Protein AF-A0A357IB99-F1 (afdb_monomer_lite)

Radius of gyration: 22.6 Å; chains: 1; bounding box: 64×34×50 Å

pLDDT: mean 88.68, std 8.49, range [61.62, 98.0]

Secondary structure (DSSP, 8-state):
--HHHHHHHHHHHHTSPP--GGGGSPPPPTT-EEEEEESPTT-EE-SS---EEEEESSEE--TT---TTEEEEEEEEEEETTEEEEEEEEE-TTSPEEEEEEEPPPEEEEE-

Sequence (112 aa):
MNRIMLSMLLVLVLCMPPVIANELISPTPPGAEVYFIAPSDGQTVTSPVIVRFGLRGMGVAPAGVDKEKTGHHHLLINTDIASVNMQLLLGNYLHIPHAEPVLSNAITIMVE

Foldseek 3Di:
DDPVVVVVVVVVVVPDDPDDPCPVAAAAAPPWAKEWPDDAAAAEDEPPGDTDIDIPRAAEDDALDQDPRYFHWDWDWDDDLFKIKIKIWTAHSPRHAHPPIHIYPIGMYGYD

Structure (mmCIF, N/CA/C/O backbone):
data_AF-A0A357IB99-F1
#
_entry.id   AF-A0A357IB99-F1
#
loop_
_atom_site.group_PDB
_atom_site.id
_atom_site.type_symbol
_atom_site.label_atom_id
_atom_site.label_alt_id
_atom_site.label_comp_id
_atom_site.label_asym_id
_atom_site.label_entity_id
_atom_site.label_seq_id
_atom_site.pdbx_PDB_ins_code
_atom_site.Cartn_x
_atom_site.Cartn_y
_atom_site.Cartn_z
_atom_site.occupancy
_atom_site.B_iso_or_equiv
_atom_site.auth_seq_id
_atom_site.auth_comp_id
_atom_site.auth_asym_id
_atom_site.auth_atom_id
_atom_site.pdbx_PDB_model_num
ATOM 1 N N . MET A 1 1 ? 50.945 24.924 -22.142 1.00 64.38 1 MET A N 1
ATOM 2 C CA . MET A 1 1 ? 50.127 23.737 -22.478 1.00 64.38 1 MET A CA 1
ATOM 3 C C . MET A 1 1 ? 49.952 23.693 -23.992 1.00 64.38 1 MET A C 1
ATOM 5 O O . MET A 1 1 ? 49.550 24.700 -24.559 1.00 64.38 1 MET A O 1
ATOM 9 N N . ASN A 1 2 ? 50.359 22.605 -24.656 1.00 79.12 2 ASN A N 1
ATOM 10 C CA . ASN A 1 2 ? 50.364 22.516 -26.123 1.00 79.12 2 ASN A CA 1
ATOM 11 C C . ASN A 1 2 ? 48.922 22.590 -26.670 1.00 79.12 2 ASN A C 1
ATOM 13 O O . ASN A 1 2 ? 48.038 21.932 -26.122 1.00 79.12 2 ASN A O 1
ATOM 17 N N . ARG A 1 3 ? 48.665 23.368 -27.735 1.00 78.31 3 ARG A N 1
ATOM 18 C CA . ARG A 1 3 ? 47.301 23.564 -28.287 1.00 78.31 3 ARG A CA 1
ATOM 19 C C . ARG A 1 3 ? 46.667 22.241 -28.729 1.00 78.31 3 ARG A C 1
ATOM 21 O O . ARG A 1 3 ? 45.459 22.079 -28.594 1.00 78.31 3 ARG A O 1
ATOM 28 N N . ILE A 1 4 ? 47.496 21.290 -29.168 1.00 81.38 4 ILE A N 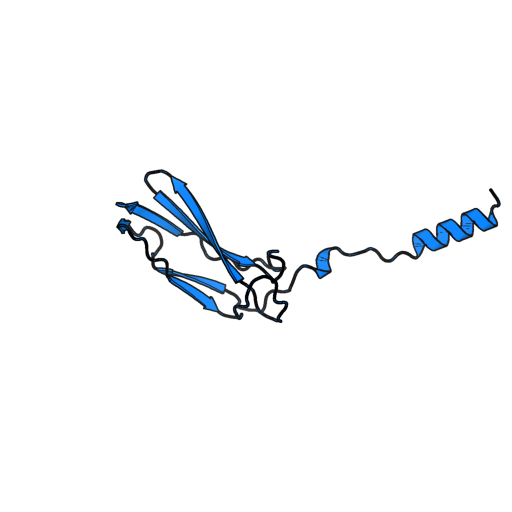1
ATOM 29 C CA . ILE A 1 4 ? 47.108 19.912 -29.518 1.00 81.38 4 ILE A CA 1
ATOM 30 C C . ILE A 1 4 ? 46.630 19.145 -28.275 1.00 81.38 4 ILE A C 1
ATOM 32 O O . ILE A 1 4 ? 45.607 18.473 -28.295 1.00 81.38 4 ILE A O 1
ATOM 36 N N . MET A 1 5 ? 47.329 19.308 -27.153 1.00 77.50 5 MET A N 1
ATOM 37 C CA . MET A 1 5 ? 46.980 18.647 -25.893 1.00 77.50 5 MET A CA 1
ATOM 38 C C . MET A 1 5 ? 45.669 19.199 -25.312 1.00 77.50 5 MET A C 1
ATOM 40 O O . MET A 1 5 ? 44.858 18.443 -24.788 1.00 77.50 5 MET A O 1
ATOM 44 N N . LEU A 1 6 ? 45.427 20.507 -25.466 1.00 76.69 6 LEU A N 1
ATOM 45 C CA . LEU A 1 6 ? 44.184 21.152 -25.029 1.00 76.69 6 LEU A CA 1
ATOM 46 C C . LEU A 1 6 ? 42.973 20.731 -25.877 1.00 76.69 6 LEU A C 1
ATOM 48 O O . LEU A 1 6 ? 41.881 20.553 -25.346 1.00 76.69 6 LEU A O 1
ATOM 52 N N . SER A 1 7 ? 43.169 20.538 -27.184 1.00 80.38 7 SER A N 1
ATOM 53 C CA . SER A 1 7 ? 42.105 20.085 -28.090 1.00 80.38 7 SER A CA 1
ATOM 54 C C . SER A 1 7 ? 41.772 18.602 -27.904 1.00 80.38 7 SER A C 1
ATOM 56 O O . SER A 1 7 ? 40.594 18.256 -27.910 1.00 80.38 7 SER A O 1
ATOM 58 N N . MET A 1 8 ? 42.758 17.740 -27.630 1.00 83.12 8 MET A N 1
ATOM 59 C CA . MET A 1 8 ? 42.495 16.333 -27.289 1.00 83.12 8 MET A CA 1
ATOM 60 C C . MET A 1 8 ? 41.721 16.181 -25.972 1.00 83.12 8 MET A C 1
ATOM 62 O O . MET A 1 8 ? 40.808 15.362 -25.892 1.00 83.12 8 MET A O 1
ATOM 66 N N . LEU A 1 9 ? 42.034 16.994 -24.957 1.00 81.94 9 LEU A N 1
ATOM 67 C CA . LEU A 1 9 ? 41.310 16.965 -23.684 1.00 81.94 9 LEU A CA 1
ATOM 68 C C . LEU A 1 9 ? 39.856 17.444 -23.840 1.00 81.94 9 LEU A C 1
ATOM 70 O O . LEU A 1 9 ? 38.952 16.857 -23.253 1.00 81.94 9 LEU A O 1
ATOM 74 N N . LEU A 1 10 ? 39.616 18.465 -24.669 1.00 81.88 10 LEU A N 1
ATOM 75 C CA . LEU A 1 10 ? 38.269 18.984 -24.925 1.00 81.88 10 LEU A CA 1
ATOM 76 C C . LEU A 1 10 ? 37.379 17.971 -25.667 1.00 81.88 10 LEU A C 1
ATOM 78 O O . LEU A 1 10 ? 36.210 17.823 -25.321 1.00 81.88 10 LEU A O 1
ATOM 82 N N . VAL A 1 11 ? 37.928 17.240 -26.643 1.00 85.19 11 VAL A N 1
ATOM 83 C CA . VAL A 1 11 ? 37.197 16.175 -27.356 1.00 85.19 11 VAL A CA 1
ATOM 84 C C . VAL A 1 11 ? 36.841 15.021 -26.416 1.00 85.19 11 VAL A C 1
ATOM 86 O O . VAL A 1 11 ? 35.728 14.510 -26.478 1.00 85.19 11 VAL A O 1
ATOM 89 N N . LEU A 1 12 ? 37.737 14.648 -25.496 1.00 81.44 12 LEU A N 1
ATOM 90 C CA . LEU A 1 12 ? 37.470 13.587 -24.521 1.00 81.44 12 LEU A CA 1
ATOM 91 C C . LEU A 1 12 ? 36.332 13.957 -23.554 1.00 81.44 12 LEU A C 1
ATOM 93 O O . LEU A 1 12 ? 35.502 13.111 -23.233 1.00 81.44 12 LEU A O 1
ATOM 97 N N . VAL A 1 13 ? 36.265 15.224 -23.130 1.00 81.44 13 VAL A N 1
ATOM 98 C CA . VAL A 1 13 ? 35.174 15.732 -22.280 1.00 81.44 13 VAL A CA 1
ATOM 99 C C . VAL A 1 13 ? 33.845 15.782 -23.045 1.00 81.44 13 VAL A C 1
ATOM 101 O O . VAL A 1 13 ? 32.811 15.433 -22.485 1.00 81.44 13 VAL A O 1
ATOM 104 N N . LEU A 1 14 ? 33.861 16.151 -24.330 1.00 81.62 14 LEU A N 1
ATOM 105 C CA . LEU A 1 14 ? 32.659 16.194 -25.178 1.00 81.62 14 LEU A CA 1
ATOM 106 C C . LEU A 1 14 ? 32.141 14.805 -25.597 1.00 81.62 14 LEU A C 1
ATOM 108 O O . LEU A 1 14 ? 30.980 14.685 -25.978 1.00 81.62 14 LEU A O 1
ATOM 112 N N . CYS A 1 15 ? 32.973 13.761 -25.524 1.00 83.56 15 CYS A N 1
ATOM 113 C CA . CYS A 1 15 ? 32.598 12.379 -25.842 1.00 83.56 15 CYS A CA 1
ATOM 114 C C . CYS A 1 15 ? 32.015 11.591 -24.659 1.00 83.56 15 CYS A C 1
ATOM 116 O O . CYS A 1 15 ? 31.687 10.417 -24.831 1.00 83.56 15 CYS A O 1
ATOM 118 N N . MET A 1 16 ? 31.883 12.188 -23.472 1.00 78.56 16 MET A N 1
ATOM 119 C CA . MET A 1 16 ? 31.215 11.518 -22.356 1.00 78.56 16 MET A CA 1
ATOM 120 C C . MET A 1 16 ? 29.698 11.527 -22.593 1.00 78.56 16 MET A C 1
ATOM 122 O O . MET A 1 16 ? 29.107 12.609 -22.635 1.00 78.56 16 MET A O 1
ATOM 126 N N . PRO A 1 17 ? 29.041 10.362 -22.761 1.00 75.94 17 PRO A N 1
ATOM 127 C CA . PRO A 1 17 ? 27.588 10.329 -22.811 1.00 75.94 17 PRO A CA 1
ATOM 128 C C . PRO A 1 17 ? 27.028 10.854 -21.479 1.00 75.94 17 PRO A C 1
ATOM 130 O O . PRO A 1 17 ? 27.588 10.549 -20.421 1.00 75.94 17 PRO A O 1
ATOM 133 N N . PRO A 1 18 ? 25.937 11.641 -21.493 1.00 73.31 18 PRO A N 1
ATOM 134 C CA . PRO A 1 18 ? 25.276 12.028 -20.258 1.00 73.31 18 PRO A CA 1
ATOM 135 C C . PRO A 1 18 ? 24.821 10.760 -19.529 1.00 73.31 18 PRO A C 1
ATOM 137 O O . PRO A 1 18 ? 24.074 9.952 -20.079 1.00 73.31 18 PRO A O 1
ATOM 140 N N . VAL A 1 19 ? 25.279 10.577 -18.291 1.00 68.62 19 VAL A N 1
ATOM 141 C CA . VAL A 1 19 ? 24.749 9.534 -17.409 1.00 68.62 19 VAL A CA 1
ATOM 142 C C . VAL A 1 19 ? 23.335 9.954 -17.025 1.00 68.62 19 VAL A C 1
ATOM 144 O O . VAL A 1 19 ? 23.140 10.920 -16.287 1.00 68.62 19 VAL A O 1
ATOM 147 N N . ILE A 1 20 ? 22.337 9.258 -17.562 1.00 68.75 20 ILE A N 1
ATOM 148 C CA . ILE A 1 20 ? 20.936 9.487 -17.218 1.00 68.75 20 ILE A CA 1
ATOM 149 C C . ILE A 1 20 ? 20.658 8.682 -15.943 1.00 68.75 20 ILE A C 1
ATOM 151 O O . ILE A 1 20 ? 20.653 7.457 -15.968 1.00 68.75 20 ILE A O 1
ATOM 155 N N . ALA A 1 21 ? 20.390 9.359 -14.823 1.00 61.62 21 ALA A N 1
ATOM 156 C CA . ALA A 1 21 ? 20.101 8.731 -13.522 1.00 61.62 21 ALA A CA 1
ATOM 157 C C . ALA A 1 21 ? 18.818 7.862 -13.491 1.00 61.62 21 ALA A C 1
ATOM 159 O O . ALA A 1 21 ? 18.467 7.302 -12.456 1.00 61.62 21 ALA A O 1
ATOM 160 N N . ASN A 1 22 ? 18.112 7.749 -14.618 1.00 64.81 22 ASN A N 1
ATOM 161 C CA . ASN A 1 22 ? 16.825 7.071 -14.749 1.00 64.81 22 ASN A CA 1
ATOM 162 C C . ASN A 1 22 ? 16.933 5.539 -14.865 1.00 64.81 22 ASN A C 1
ATOM 164 O O . ASN A 1 22 ? 15.911 4.871 -14.780 1.00 64.81 22 ASN A O 1
ATOM 168 N N . GLU A 1 23 ? 18.127 4.959 -15.043 1.00 69.88 23 GLU A N 1
ATOM 169 C CA . GLU A 1 23 ? 18.265 3.494 -15.186 1.00 69.88 23 GLU A CA 1
ATOM 170 C C . GLU A 1 23 ? 17.927 2.710 -13.909 1.00 69.88 23 GLU A C 1
ATOM 172 O O . GLU A 1 23 ? 17.615 1.526 -13.972 1.00 69.88 23 GLU A O 1
ATOM 177 N N . LEU A 1 24 ? 17.940 3.370 -12.746 1.00 80.12 24 LEU A N 1
ATOM 178 C CA . LEU A 1 24 ? 17.584 2.752 -11.462 1.00 80.12 24 LEU A CA 1
ATOM 179 C C . LEU A 1 24 ? 16.071 2.762 -11.188 1.00 80.12 24 LEU A C 1
ATOM 181 O O . LEU A 1 24 ? 15.610 2.163 -10.213 1.00 80.12 24 LEU A O 1
ATOM 185 N N . ILE A 1 25 ? 15.299 3.461 -12.024 1.00 83.25 25 ILE A N 1
ATOM 186 C CA . ILE A 1 25 ? 13.849 3.579 -11.907 1.00 83.25 25 ILE A CA 1
ATOM 187 C C . ILE A 1 25 ? 13.214 2.532 -12.822 1.00 83.25 25 ILE A C 1
ATOM 189 O O . ILE A 1 25 ? 13.307 2.594 -14.046 1.00 83.25 25 ILE A O 1
ATOM 193 N N . SER A 1 26 ? 12.529 1.565 -12.221 1.00 85.88 26 SER A N 1
ATOM 1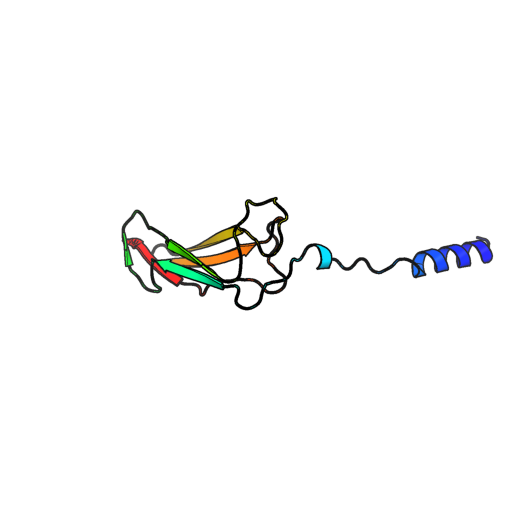94 C CA . SER A 1 26 ? 11.818 0.526 -12.963 1.00 85.88 26 SER A CA 1
ATOM 195 C C . SER A 1 26 ? 10.471 1.039 -13.489 1.00 85.88 26 SER A C 1
ATOM 197 O O . SER A 1 26 ? 9.779 1.772 -12.774 1.00 85.88 26 SER A O 1
ATOM 199 N N . PRO A 1 27 ? 10.043 0.629 -14.696 1.00 90.19 27 PRO A N 1
ATOM 200 C CA . PRO A 1 27 ? 8.749 1.018 -15.241 1.00 90.19 27 PRO A CA 1
ATOM 201 C C . PRO A 1 27 ? 7.589 0.394 -14.454 1.00 90.19 27 PRO A C 1
ATOM 203 O O . PRO A 1 27 ? 7.743 -0.638 -13.789 1.00 90.19 27 PRO A O 1
ATOM 206 N N . THR A 1 28 ? 6.415 1.006 -14.581 1.00 91.12 28 THR A N 1
ATOM 207 C CA . THR A 1 28 ? 5.159 0.516 -14.006 1.00 91.12 28 THR A CA 1
ATOM 208 C C . THR A 1 28 ? 4.346 -0.199 -15.084 1.00 91.12 28 THR A C 1
ATOM 210 O O . THR A 1 28 ? 4.084 0.384 -16.137 1.00 91.12 28 THR A O 1
ATOM 213 N N . PRO A 1 29 ? 3.954 -1.468 -14.887 1.00 91.62 29 PRO A N 1
ATOM 214 C CA . PRO A 1 29 ? 3.063 -2.157 -15.812 1.00 91.62 29 PRO A CA 1
ATOM 215 C C . PRO A 1 29 ? 1.673 -1.498 -15.875 1.00 91.62 29 PRO A C 1
ATOM 217 O O . PRO A 1 29 ? 1.164 -1.054 -14.844 1.00 91.62 29 PRO A O 1
ATOM 220 N N . PRO A 1 30 ? 1.006 -1.484 -17.045 1.00 92.25 30 PRO A N 1
ATOM 221 C CA . PRO A 1 30 ? -0.349 -0.955 -17.159 1.00 92.25 30 PRO A CA 1
ATOM 222 C C . PRO A 1 30 ? -1.328 -1.656 -16.211 1.00 92.25 30 PRO A C 1
ATOM 224 O O . PRO A 1 30 ? -1.368 -2.886 -16.143 1.00 92.25 30 PRO A O 1
ATOM 227 N N . GLY A 1 31 ? -2.142 -0.870 -15.504 1.00 91.69 31 GLY A N 1
ATOM 228 C CA . GLY A 1 31 ? -3.129 -1.389 -14.552 1.00 91.69 31 GLY A CA 1
ATOM 229 C C . GLY A 1 31 ? -2.531 -1.916 -13.245 1.00 91.69 31 GLY A C 1
ATOM 230 O O . GLY A 1 31 ? -3.203 -2.671 -12.541 1.00 91.69 31 GLY A O 1
ATOM 231 N N . ALA A 1 32 ? -1.281 -1.558 -12.934 1.00 95.81 32 ALA A N 1
ATOM 232 C CA . ALA A 1 32 ? -0.707 -1.777 -11.617 1.00 95.81 32 ALA A CA 1
ATOM 233 C C . ALA A 1 32 ? -1.438 -0.930 -10.567 1.00 95.81 32 ALA A C 1
ATOM 235 O O . ALA A 1 32 ? -1.511 0.291 -10.687 1.00 95.81 32 ALA A O 1
ATOM 236 N N . GLU A 1 33 ? -1.964 -1.573 -9.530 1.00 96.19 33 GLU A N 1
ATOM 237 C CA . GLU A 1 33 ? -2.664 -0.898 -8.436 1.00 96.19 33 GLU A CA 1
ATOM 238 C C . GLU A 1 33 ? -2.422 -1.621 -7.113 1.00 96.19 33 GLU A C 1
ATOM 240 O O . GLU A 1 33 ? -2.440 -2.853 -7.051 1.00 96.19 33 GLU A O 1
ATOM 245 N N . VAL A 1 34 ? -2.238 -0.845 -6.046 1.00 97.38 34 VAL A N 1
ATOM 246 C CA . VAL A 1 34 ? -2.305 -1.319 -4.660 1.00 97.38 34 VAL A CA 1
ATOM 247 C C . VAL A 1 34 ? -3.522 -0.695 -3.991 1.00 97.38 34 VAL A C 1
ATOM 249 O O . VAL A 1 34 ? -3.832 0.472 -4.220 1.00 97.38 34 VAL A O 1
ATOM 252 N N . TYR A 1 35 ? -4.238 -1.463 -3.175 1.00 97.50 35 TYR A N 1
ATOM 253 C CA . TYR A 1 35 ? -5.507 -1.014 -2.597 1.00 97.50 35 TYR A CA 1
ATOM 254 C C . TYR A 1 35 ? -5.776 -1.647 -1.236 1.00 97.50 35 TYR A C 1
ATOM 256 O O . TYR A 1 35 ? -5.330 -2.759 -0.949 1.00 97.50 35 TYR A O 1
ATOM 264 N N . PHE A 1 36 ? -6.554 -0.952 -0.409 1.00 98.00 36 PHE A N 1
ATOM 265 C CA . PHE A 1 36 ? -7.049 -1.486 0.854 1.00 98.00 36 PHE A CA 1
ATOM 266 C C . PHE A 1 36 ? -8.289 -2.358 0.631 1.00 98.00 36 PHE A C 1
ATOM 268 O O . PHE A 1 36 ? -9.195 -2.006 -0.119 1.00 98.00 36 PHE A O 1
ATOM 275 N N . ILE A 1 37 ? -8.316 -3.501 1.310 1.00 97.75 37 ILE A N 1
ATOM 276 C CA . ILE A 1 37 ? -9.485 -4.378 1.459 1.00 97.75 37 ILE A CA 1
ATOM 277 C C . ILE A 1 37 ? -10.160 -4.081 2.802 1.00 97.75 37 ILE A C 1
ATOM 279 O O . ILE A 1 37 ? -11.383 -4.038 2.887 1.00 97.75 37 ILE A O 1
ATOM 283 N N . ALA A 1 38 ? -9.358 -3.894 3.853 1.00 96.62 38 ALA A N 1
ATOM 284 C CA . ALA A 1 38 ? -9.792 -3.462 5.173 1.00 96.62 38 ALA A CA 1
ATOM 285 C C . ALA A 1 38 ? -8.622 -2.781 5.910 1.00 96.62 38 ALA A C 1
ATOM 287 O O . ALA A 1 38 ? -7.472 -3.163 5.686 1.00 96.62 38 ALA A O 1
ATOM 288 N N . PRO A 1 39 ? -8.877 -1.843 6.827 1.00 95.69 39 PRO A N 1
ATOM 289 C CA . PRO A 1 39 ? -10.163 -1.185 7.051 1.00 95.69 39 PRO A CA 1
ATOM 290 C C . PRO A 1 39 ? -10.579 -0.311 5.854 1.00 95.69 39 PRO A C 1
ATOM 292 O O . PRO A 1 39 ? -9.770 -0.020 4.974 1.00 95.69 39 PRO A O 1
ATOM 295 N N . SER A 1 40 ? -11.856 0.055 5.787 1.00 97.00 40 SER A N 1
ATOM 296 C CA . SER A 1 40 ? -12.344 1.047 4.822 1.00 97.00 40 SER A CA 1
ATOM 297 C C . SER A 1 40 ? -12.063 2.469 5.314 1.00 97.00 40 SER A C 1
ATOM 299 O O . SER A 1 40 ? -11.883 2.694 6.511 1.00 97.00 40 SER A O 1
ATOM 301 N N . ASP A 1 41 ? -12.037 3.433 4.395 1.00 96.75 41 ASP A N 1
ATOM 302 C CA . ASP A 1 41 ? -11.910 4.846 4.757 1.00 96.75 41 ASP A CA 1
ATOM 303 C C . ASP A 1 41 ? -13.057 5.291 5.679 1.00 96.75 41 ASP A C 1
ATOM 305 O O . ASP A 1 41 ? -14.217 4.937 5.463 1.00 96.75 41 ASP A O 1
ATOM 309 N N . GLY A 1 42 ? -12.719 6.024 6.737 1.00 95.25 42 GLY A N 1
ATOM 310 C CA . GLY A 1 42 ? -13.635 6.450 7.793 1.00 95.25 42 GLY A CA 1
ATOM 311 C C . GLY A 1 42 ? -14.073 5.346 8.760 1.00 95.25 42 GLY A C 1
ATOM 312 O O . GLY A 1 42 ? -14.970 5.577 9.568 1.00 95.25 42 GLY A O 1
ATOM 313 N N . GLN A 1 43 ? -13.497 4.142 8.706 1.00 96.38 43 GLN A N 1
ATOM 314 C CA . GLN A 1 43 ? -13.884 3.068 9.621 1.00 96.38 43 GLN A CA 1
ATOM 315 C C . GLN A 1 43 ? -13.302 3.285 11.028 1.00 96.38 43 GLN A C 1
ATOM 317 O O . GLN A 1 43 ? -12.103 3.510 11.187 1.00 96.38 43 GLN A O 1
ATOM 322 N N . THR A 1 44 ? -14.136 3.142 12.060 1.00 95.44 44 THR A N 1
ATOM 323 C CA . THR A 1 44 ? -13.679 2.991 13.450 1.00 95.44 44 THR A CA 1
ATOM 324 C C . THR A 1 44 ? -13.327 1.532 13.724 1.00 95.44 44 THR A C 1
ATOM 326 O O . THR A 1 44 ? -14.087 0.622 13.379 1.00 95.44 44 THR A O 1
ATOM 329 N N . VAL A 1 45 ? -12.169 1.296 14.332 1.00 93.94 45 VAL A N 1
ATOM 330 C CA . VAL A 1 45 ? -11.645 -0.037 14.645 1.00 93.94 45 VAL A CA 1
ATOM 331 C C . VAL A 1 45 ? -11.124 -0.089 16.078 1.00 93.94 45 VAL A C 1
ATOM 333 O O . VAL A 1 45 ? -10.724 0.924 16.639 1.00 93.94 45 VAL A O 1
ATOM 336 N N . THR A 1 46 ? -11.082 -1.284 16.656 1.00 93.12 46 THR A N 1
ATOM 337 C CA . THR A 1 46 ? -10.483 -1.524 17.975 1.00 93.12 46 THR A CA 1
ATOM 338 C C . THR A 1 46 ? -9.160 -2.261 17.836 1.00 93.12 46 THR A C 1
ATOM 340 O O . THR A 1 46 ? -8.957 -3.020 16.884 1.00 93.12 46 THR A O 1
ATOM 343 N N . SER A 1 47 ? -8.268 -2.097 18.811 1.00 89.06 47 SER A N 1
ATOM 344 C CA . SER A 1 47 ? -7.008 -2.847 18.842 1.00 89.06 47 SER A CA 1
ATOM 345 C C . SER A 1 47 ? -7.245 -4.362 19.019 1.00 89.06 47 SER A C 1
ATOM 347 O O . SER A 1 47 ? -8.032 -4.752 19.886 1.00 89.06 47 SER A O 1
ATOM 349 N N . PRO A 1 48 ? -6.564 -5.238 18.249 1.00 93.38 48 PRO A N 1
ATOM 350 C CA . PRO A 1 48 ? -5.565 -4.927 17.224 1.00 93.38 48 PRO A CA 1
ATOM 351 C C . PRO A 1 48 ? -6.180 -4.489 15.884 1.00 93.38 48 PRO A C 1
ATOM 353 O O . PRO A 1 48 ? -7.124 -5.099 15.384 1.00 93.38 48 PRO A O 1
ATOM 356 N N . VAL A 1 49 ? -5.566 -3.488 15.243 1.00 92.12 49 VAL A N 1
ATOM 357 C CA . VAL A 1 49 ? -5.954 -3.047 13.894 1.00 92.12 49 VAL A CA 1
ATOM 358 C C . VAL A 1 49 ? -5.441 -4.042 12.853 1.00 92.12 49 VAL A C 1
ATOM 360 O O . VAL A 1 49 ? -4.235 -4.175 12.642 1.00 92.12 49 VAL A O 1
ATOM 363 N N . ILE A 1 50 ? -6.360 -4.735 12.178 1.00 94.62 50 ILE A N 1
ATOM 364 C CA . ILE A 1 50 ? -6.032 -5.667 11.093 1.00 94.62 50 ILE A CA 1
ATOM 365 C C . ILE A 1 50 ? -6.130 -4.935 9.754 1.00 94.62 50 ILE A C 1
ATOM 367 O O . ILE A 1 50 ? -7.223 -4.588 9.307 1.00 94.62 50 ILE A O 1
ATOM 371 N N . VAL A 1 51 ? -4.989 -4.768 9.084 1.00 96.31 51 VAL A N 1
ATOM 372 C CA . VAL A 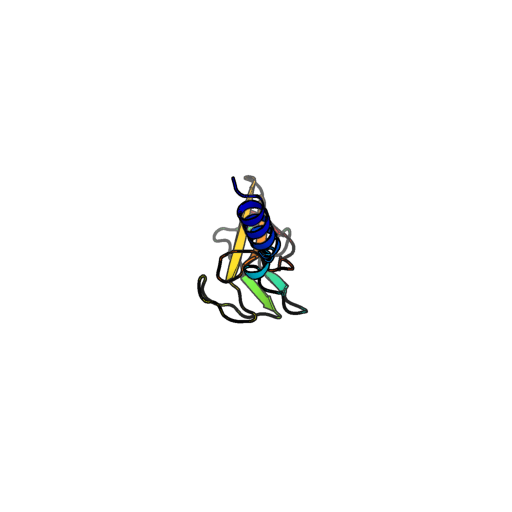1 51 ? -4.919 -4.186 7.739 1.00 96.31 51 VAL A CA 1
ATOM 373 C C . VAL A 1 51 ? -4.810 -5.304 6.702 1.00 96.31 51 VAL A C 1
ATOM 375 O O . VAL A 1 51 ? -3.917 -6.148 6.759 1.00 96.31 51 VAL A O 1
ATOM 378 N N . ARG A 1 52 ? -5.729 -5.311 5.739 1.00 97.25 52 ARG A N 1
ATOM 379 C CA . ARG A 1 52 ? -5.753 -6.213 4.585 1.00 97.25 52 ARG A CA 1
ATOM 380 C C . ARG A 1 52 ? -5.691 -5.368 3.327 1.00 97.25 52 ARG A C 1
ATOM 382 O O . ARG A 1 52 ? -6.488 -4.451 3.158 1.00 97.25 52 ARG A O 1
ATOM 389 N N . PHE A 1 53 ? -4.782 -5.701 2.429 1.00 97.56 53 PHE A N 1
ATOM 390 C CA . PHE A 1 53 ? -4.582 -4.978 1.181 1.00 97.56 53 PHE A CA 1
ATOM 391 C C . PHE A 1 53 ? -4.231 -5.937 0.050 1.00 97.56 53 PHE A C 1
ATOM 393 O O . PHE A 1 53 ? -3.892 -7.098 0.287 1.00 97.56 53 PHE A O 1
ATOM 400 N N . GLY A 1 54 ? -4.362 -5.451 -1.178 1.00 95.94 54 GLY A N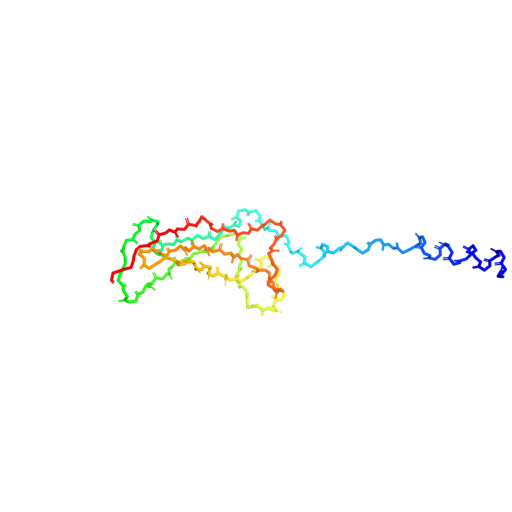 1
ATOM 401 C CA . GLY A 1 54 ? -4.101 -6.209 -2.389 1.00 95.94 54 GLY A CA 1
ATOM 402 C C . GLY A 1 54 ? -3.179 -5.476 -3.355 1.00 95.94 54 GLY A C 1
ATOM 403 O O . GLY A 1 54 ? -2.918 -4.279 -3.225 1.00 95.94 54 GLY A O 1
ATOM 404 N N . LEU A 1 55 ? -2.709 -6.242 -4.338 1.00 97.19 55 LEU A N 1
ATOM 405 C CA . LEU A 1 55 ? -1.963 -5.793 -5.507 1.00 97.19 55 LEU A CA 1
ATOM 406 C C . LEU A 1 55 ? -2.619 -6.398 -6.752 1.00 97.19 55 LEU A C 1
ATOM 408 O O . LEU A 1 55 ? -3.015 -7.566 -6.742 1.00 97.19 55 LEU A O 1
ATOM 412 N N . ARG A 1 56 ? -2.694 -5.631 -7.836 1.00 96.12 56 ARG A N 1
ATOM 413 C CA . ARG A 1 56 ? -3.066 -6.112 -9.172 1.00 96.12 56 ARG A CA 1
ATOM 414 C C . ARG A 1 56 ? -2.101 -5.533 -10.204 1.00 96.12 56 ARG A C 1
ATOM 416 O O . ARG A 1 56 ? -1.486 -4.503 -9.964 1.00 96.12 56 ARG A O 1
ATOM 423 N N . GLY A 1 57 ? -1.924 -6.229 -11.329 1.00 94.62 57 GLY A N 1
ATOM 424 C CA . GLY A 1 57 ? -1.085 -5.778 -12.449 1.00 94.62 57 GLY A CA 1
ATOM 425 C C . GLY A 1 57 ? 0.425 -5.959 -12.243 1.00 94.62 57 GLY A C 1
ATOM 426 O O . GLY A 1 57 ? 1.189 -5.767 -13.185 1.00 94.62 57 GLY A O 1
ATOM 427 N N . MET A 1 58 ? 0.860 -6.383 -11.051 1.00 94.81 58 MET A N 1
ATOM 428 C CA . MET A 1 58 ? 2.258 -6.659 -10.696 1.00 94.81 58 MET A CA 1
ATOM 429 C C . MET A 1 58 ? 2.376 -7.845 -9.731 1.00 94.81 58 MET A C 1
ATOM 431 O O . MET A 1 58 ? 1.386 -8.280 -9.141 1.00 94.81 58 MET A O 1
ATOM 435 N N . GLY A 1 59 ? 3.596 -8.360 -9.572 1.00 94.56 59 GLY A N 1
ATOM 436 C CA . GLY A 1 59 ? 3.948 -9.329 -8.535 1.00 94.56 59 GLY A CA 1
ATOM 437 C C . GLY A 1 59 ? 4.646 -8.693 -7.331 1.00 94.56 59 GLY A C 1
ATOM 438 O O . GLY A 1 59 ? 5.080 -7.543 -7.371 1.00 94.56 59 GLY A O 1
ATOM 439 N N . VAL A 1 60 ? 4.805 -9.480 -6.268 1.00 94.94 60 VAL A N 1
ATOM 440 C CA . VAL A 1 60 ? 5.596 -9.108 -5.087 1.00 94.94 60 VAL A CA 1
ATOM 441 C C . VAL A 1 60 ? 6.885 -9.926 -5.077 1.00 94.94 60 VAL A C 1
ATOM 443 O O . VAL A 1 60 ? 6.849 -11.144 -5.261 1.00 94.94 60 VAL A O 1
ATOM 446 N N . ALA A 1 61 ? 8.015 -9.265 -4.856 1.00 94.50 61 ALA A N 1
ATOM 447 C CA . ALA A 1 61 ? 9.312 -9.887 -4.624 1.00 94.50 61 ALA A CA 1
ATOM 448 C C . ALA A 1 61 ? 9.936 -9.315 -3.339 1.00 94.50 61 ALA A C 1
ATOM 450 O O . ALA A 1 61 ? 9.615 -8.188 -2.956 1.00 94.50 61 ALA A O 1
ATOM 451 N N . PRO A 1 62 ? 10.808 -10.065 -2.642 1.00 91.94 62 PRO A N 1
ATOM 452 C CA . PRO A 1 62 ? 11.555 -9.519 -1.516 1.00 91.94 62 PRO A CA 1
ATOM 453 C C . PRO A 1 62 ? 12.366 -8.289 -1.930 1.00 91.94 62 PRO A C 1
ATOM 455 O O . PRO A 1 62 ? 12.904 -8.231 -3.037 1.00 91.94 62 PRO A O 1
ATOM 458 N N . ALA A 1 63 ? 12.498 -7.325 -1.021 1.00 83.50 63 ALA A N 1
ATOM 459 C CA . ALA A 1 63 ? 13.399 -6.199 -1.222 1.00 83.50 63 ALA A CA 1
ATOM 460 C C . ALA A 1 63 ? 14.828 -6.685 -1.543 1.00 83.50 63 ALA A C 1
ATOM 462 O O . ALA A 1 63 ? 15.304 -7.667 -0.972 1.00 83.50 63 ALA A O 1
ATOM 463 N N . GLY A 1 64 ? 15.503 -6.006 -2.473 1.00 85.69 64 GLY A N 1
ATOM 464 C CA . GLY A 1 64 ? 16.826 -6.387 -2.976 1.00 85.69 64 GLY A CA 1
ATOM 465 C C . GLY A 1 64 ? 16.830 -7.453 -4.079 1.00 85.69 64 GLY A C 1
ATOM 466 O O . GLY A 1 64 ? 17.877 -7.676 -4.682 1.00 85.69 64 GLY A O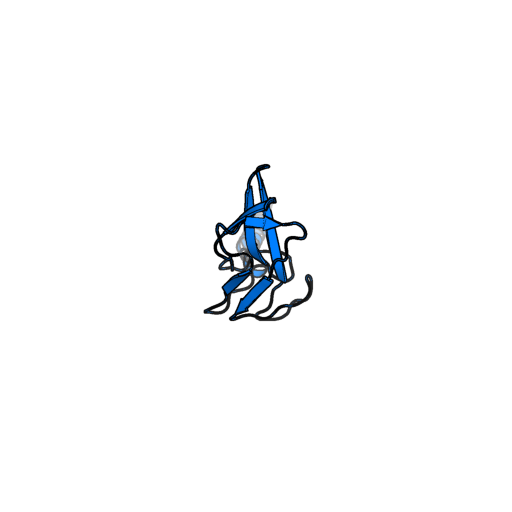 1
ATOM 467 N N . VAL A 1 65 ? 15.693 -8.090 -4.384 1.00 90.75 65 VAL A N 1
ATOM 468 C CA . VAL A 1 65 ? 15.579 -9.039 -5.502 1.00 90.75 65 VAL A CA 1
ATOM 469 C C . VAL A 1 65 ? 15.108 -8.304 -6.750 1.00 90.75 65 VAL A C 1
ATOM 471 O O . VAL A 1 65 ? 13.943 -7.922 -6.845 1.00 90.75 65 VAL A O 1
ATOM 474 N N . ASP A 1 66 ? 16.007 -8.134 -7.718 1.00 90.88 66 ASP A N 1
ATOM 475 C CA . ASP A 1 66 ? 15.656 -7.578 -9.023 1.00 90.88 66 ASP A CA 1
ATOM 476 C C . ASP A 1 66 ? 14.911 -8.623 -9.863 1.00 90.88 66 ASP A C 1
ATOM 478 O O . ASP A 1 66 ? 15.467 -9.638 -10.296 1.00 90.88 66 ASP A O 1
ATOM 482 N N . LYS A 1 67 ? 13.609 -8.401 -10.032 1.00 91.88 67 LYS A N 1
ATOM 483 C CA . LYS A 1 67 ? 12.734 -9.245 -10.835 1.00 91.88 67 LYS A CA 1
ATOM 484 C C . LYS A 1 67 ? 11.726 -8.379 -11.569 1.00 91.88 67 LYS A C 1
ATOM 486 O O . LYS A 1 67 ? 11.016 -7.568 -10.971 1.00 91.88 67 LYS A O 1
ATOM 491 N N . GLU A 1 68 ? 11.618 -8.608 -12.872 1.00 91.12 68 GLU A N 1
ATOM 492 C CA . GLU A 1 68 ? 10.711 -7.854 -13.731 1.00 91.12 68 GLU A CA 1
ATOM 493 C C . GLU A 1 68 ? 9.264 -7.864 -13.223 1.00 91.12 68 GLU A C 1
ATOM 495 O O . GLU A 1 68 ? 8.742 -8.896 -12.794 1.00 91.12 68 GLU A O 1
ATOM 500 N N . LYS A 1 69 ? 8.595 -6.708 -13.341 1.00 92.44 69 LYS A N 1
ATOM 501 C CA . LYS A 1 69 ? 7.177 -6.508 -12.983 1.00 92.44 69 LYS A CA 1
ATOM 502 C C . LYS A 1 69 ? 6.859 -6.882 -11.532 1.00 92.44 69 LYS A C 1
ATOM 504 O O . LYS A 1 69 ? 5.736 -7.293 -11.226 1.00 92.44 69 LYS A O 1
ATOM 509 N N . THR A 1 70 ? 7.837 -6.724 -10.644 1.00 94.62 70 THR A N 1
ATOM 510 C CA . THR A 1 70 ? 7.656 -6.913 -9.207 1.00 94.62 70 THR A CA 1
ATOM 511 C C . THR A 1 70 ? 8.120 -5.707 -8.406 1.00 94.62 70 THR A C 1
ATOM 513 O O . THR A 1 70 ? 8.882 -4.874 -8.894 1.00 94.62 70 THR A O 1
ATOM 516 N N . GLY A 1 71 ? 7.626 -5.626 -7.177 1.00 92.94 71 GLY A N 1
ATOM 517 C CA . GLY A 1 71 ? 8.065 -4.678 -6.163 1.00 92.94 71 GLY A CA 1
ATOM 518 C C . GLY A 1 71 ? 7.793 -5.238 -4.769 1.00 92.94 71 GLY A C 1
ATOM 519 O O . GLY A 1 71 ? 7.550 -6.438 -4.614 1.00 92.94 71 GLY A O 1
ATOM 520 N N . HIS A 1 72 ? 7.790 -4.377 -3.759 1.00 94.56 72 HIS A N 1
ATOM 521 C CA . HIS A 1 72 ? 7.428 -4.738 -2.390 1.00 94.56 72 HIS A CA 1
ATOM 522 C C . HIS A 1 72 ? 6.554 -3.666 -1.734 1.00 94.56 72 HIS A C 1
ATOM 524 O O . HIS A 1 72 ? 6.593 -2.489 -2.099 1.00 94.56 72 HIS A O 1
ATOM 530 N N . HIS A 1 73 ? 5.736 -4.094 -0.773 1.00 93.88 73 HIS A N 1
ATOM 531 C CA . HIS A 1 73 ? 4.741 -3.244 -0.131 1.00 93.88 73 HIS A CA 1
ATOM 532 C C . HIS A 1 73 ? 5.343 -2.372 0.967 1.00 93.88 73 HIS A C 1
ATOM 534 O O . HIS A 1 73 ? 6.000 -2.875 1.877 1.00 93.88 73 HIS A O 1
ATOM 540 N N . HIS A 1 74 ? 5.003 -1.088 0.928 1.00 93.88 74 HIS A N 1
ATOM 541 C CA . HIS A 1 74 ? 5.094 -0.176 2.061 1.00 93.88 74 HIS A CA 1
ATOM 542 C C . HIS A 1 74 ? 3.690 0.167 2.547 1.00 93.88 74 HIS A C 1
ATOM 544 O O . HIS A 1 74 ? 2.815 0.471 1.735 1.00 93.88 74 HIS A O 1
ATOM 550 N N . LEU A 1 75 ? 3.494 0.141 3.866 1.00 94.06 75 LEU A N 1
ATOM 551 C CA . LEU A 1 75 ? 2.335 0.725 4.538 1.00 94.06 75 LEU A CA 1
ATOM 552 C C . LEU A 1 75 ? 2.810 1.975 5.275 1.00 94.06 75 LEU A C 1
ATOM 554 O O . LEU A 1 75 ? 3.540 1.886 6.261 1.00 94.06 75 LEU A O 1
ATOM 558 N N . LEU A 1 76 ? 2.413 3.134 4.768 1.00 92.19 76 LEU A N 1
ATOM 559 C CA . LEU A 1 76 ? 2.688 4.430 5.370 1.00 92.19 76 LEU A CA 1
ATOM 560 C C . LEU A 1 76 ? 1.587 4.726 6.387 1.00 92.19 76 LEU A C 1
ATOM 562 O O . LEU A 1 76 ? 0.412 4.555 6.066 1.00 92.19 76 LEU A O 1
ATOM 566 N N . ILE A 1 77 ? 1.960 5.153 7.595 1.00 91.25 77 ILE A N 1
ATOM 567 C CA . ILE A 1 77 ? 1.030 5.462 8.688 1.00 91.25 77 ILE A CA 1
ATOM 568 C C . ILE A 1 77 ? 1.385 6.837 9.263 1.00 91.25 77 ILE A C 1
ATOM 570 O O . ILE A 1 77 ? 2.517 7.046 9.694 1.00 91.25 77 ILE A O 1
ATOM 574 N N . ASN A 1 78 ? 0.414 7.748 9.302 1.00 88.06 78 ASN A N 1
ATOM 575 C CA . ASN A 1 78 ? 0.518 9.072 9.924 1.00 88.06 78 ASN A CA 1
ATOM 576 C C . ASN A 1 78 ? -0.532 9.204 11.043 1.00 88.06 78 ASN A C 1
ATOM 578 O O . ASN A 1 78 ? -1.602 8.601 10.944 1.00 88.06 78 ASN A O 1
ATOM 582 N N . THR A 1 79 ? -0.241 9.965 12.108 1.00 70.06 79 THR A N 1
ATOM 583 C CA . THR A 1 79 ? -1.031 9.929 13.357 1.00 70.06 79 THR A CA 1
ATOM 584 C C . THR A 1 79 ? -1.479 11.302 13.876 1.00 70.06 79 THR A C 1
ATOM 586 O O . THR A 1 79 ? -0.684 12.237 13.968 1.00 70.06 79 THR A O 1
ATOM 589 N N . ASP A 1 80 ? -2.754 11.368 14.257 1.00 74.38 80 ASP A N 1
ATOM 590 C CA . ASP A 1 80 ? -3.346 12.209 15.302 1.00 74.38 80 ASP A CA 1
ATOM 591 C C . ASP A 1 80 ? -3.843 11.244 16.407 1.00 74.38 80 ASP A C 1
ATOM 593 O O . ASP A 1 80 ? -4.163 10.089 16.126 1.00 74.38 80 ASP A O 1
ATOM 597 N N . ILE A 1 81 ? -3.938 11.679 17.666 1.00 70.00 81 ILE A N 1
ATOM 598 C CA . ILE A 1 81 ? -4.421 10.825 18.765 1.00 70.00 81 ILE A CA 1
ATOM 599 C C . ILE A 1 81 ? -5.844 10.287 18.525 1.00 70.00 81 ILE A C 1
ATOM 601 O O . ILE A 1 81 ? -6.184 9.231 19.051 1.00 70.00 81 ILE A O 1
ATOM 605 N N . ALA A 1 82 ? -6.659 11.001 17.742 1.00 74.38 82 ALA A N 1
ATOM 606 C CA . ALA A 1 82 ? -8.036 10.626 17.433 1.00 74.38 82 ALA A CA 1
ATOM 607 C C . ALA A 1 82 ? -8.202 9.921 16.072 1.00 74.38 82 ALA A C 1
ATOM 609 O O . ALA A 1 82 ? -9.260 9.347 15.809 1.00 74.38 82 ALA A O 1
ATOM 610 N N . SER A 1 83 ? -7.202 9.972 15.183 1.00 83.69 83 SER A N 1
ATOM 611 C CA . SER A 1 83 ? -7.322 9.402 13.836 1.00 83.69 83 SER A CA 1
ATOM 612 C C . SER A 1 83 ? -5.979 8.988 13.237 1.00 83.69 83 SER A C 1
ATOM 614 O O . SER A 1 83 ? -4.956 9.642 13.425 1.00 83.69 83 SER A O 1
ATOM 616 N N . VAL A 1 84 ? -5.991 7.900 12.473 1.00 89.88 84 VAL A N 1
ATOM 617 C CA . VAL A 1 84 ? -4.803 7.332 11.834 1.00 89.88 84 VAL A CA 1
ATOM 618 C C . VAL A 1 84 ? -5.002 7.336 10.326 1.00 89.88 84 VAL A C 1
ATOM 620 O O . VAL A 1 84 ? -5.944 6.729 9.821 1.00 89.88 84 VAL A O 1
ATOM 623 N N . ASN A 1 85 ? -4.105 7.997 9.596 1.00 93.19 85 ASN A N 1
ATOM 624 C CA . ASN A 1 85 ? -4.092 7.997 8.137 1.00 93.19 85 ASN A CA 1
ATOM 625 C C . ASN A 1 85 ? -3.133 6.922 7.610 1.00 93.19 85 ASN A C 1
ATOM 627 O O . ASN A 1 85 ? -2.027 6.767 8.129 1.00 93.19 85 ASN A O 1
ATOM 631 N N . MET A 1 86 ? -3.548 6.196 6.575 1.00 92.50 86 MET A N 1
ATOM 632 C CA . MET A 1 86 ? -2.786 5.115 5.964 1.00 92.50 86 MET A CA 1
ATOM 633 C C . MET A 1 86 ? -2.760 5.221 4.443 1.00 92.50 86 MET A C 1
ATOM 635 O O . MET A 1 86 ? -3.770 5.522 3.810 1.00 92.50 86 MET A O 1
ATOM 639 N N . GLN A 1 87 ? -1.617 4.893 3.846 1.00 95.19 87 GLN A N 1
ATOM 640 C CA . GLN A 1 87 ? -1.458 4.812 2.395 1.00 95.19 87 GLN A CA 1
ATOM 641 C C . GLN A 1 87 ? -0.486 3.691 2.025 1.00 95.19 87 GLN A C 1
ATOM 643 O O . GLN A 1 87 ? 0.501 3.457 2.720 1.00 95.19 87 GLN A O 1
ATOM 648 N N . LEU A 1 88 ? -0.751 2.996 0.921 1.00 92.69 88 LEU A N 1
ATOM 649 C CA . LEU A 1 88 ? 0.166 2.008 0.363 1.00 92.69 88 LEU A CA 1
ATOM 650 C C . LEU A 1 88 ? 1.010 2.632 -0.741 1.00 92.69 88 LEU A C 1
ATOM 652 O O . LEU A 1 88 ? 0.504 3.408 -1.552 1.00 92.69 88 LEU A O 1
ATOM 656 N N . LEU A 1 89 ? 2.269 2.214 -0.802 1.00 94.56 89 LEU A N 1
ATOM 657 C CA . LEU A 1 89 ? 3.201 2.508 -1.886 1.00 94.56 89 LEU A CA 1
ATOM 658 C C . LEU A 1 89 ? 3.916 1.217 -2.290 1.00 94.56 89 LEU A C 1
ATOM 660 O O . LEU A 1 89 ? 4.335 0.440 -1.430 1.00 94.56 89 LEU A O 1
ATOM 664 N N . LEU A 1 90 ? 4.077 0.995 -3.594 1.00 93.31 90 LEU A N 1
ATOM 665 C CA . LEU A 1 90 ? 4.912 -0.083 -4.117 1.00 93.31 90 LEU A CA 1
ATOM 666 C C . LEU A 1 90 ? 6.289 0.457 -4.529 1.00 93.31 90 LEU A C 1
ATOM 668 O O . LEU A 1 90 ? 6.390 1.317 -5.406 1.00 93.31 90 LEU A O 1
ATOM 672 N N . GLY A 1 91 ? 7.342 -0.060 -3.894 1.00 90.50 91 GLY A N 1
ATOM 673 C CA . GLY A 1 91 ? 8.734 0.246 -4.231 1.00 90.50 91 GLY A CA 1
ATOM 674 C C . GLY A 1 91 ? 9.382 -0.864 -5.058 1.00 90.50 91 GLY A C 1
ATOM 675 O O . GLY A 1 91 ? 9.005 -2.033 -4.944 1.00 90.50 91 GLY A O 1
ATOM 676 N N . ASN A 1 92 ? 10.389 -0.512 -5.854 1.00 88.44 92 ASN A N 1
ATOM 677 C CA . ASN A 1 92 ? 11.195 -1.476 -6.598 1.00 88.44 92 ASN A CA 1
ATOM 678 C C . ASN A 1 92 ? 12.222 -2.189 -5.697 1.00 88.44 92 ASN A C 1
ATOM 680 O O . ASN A 1 92 ? 12.278 -1.965 -4.490 1.00 88.44 92 ASN A O 1
ATOM 684 N N . TYR A 1 93 ? 13.072 -3.046 -6.265 1.00 89.44 93 TYR A N 1
ATOM 685 C CA . TYR A 1 93 ? 14.072 -3.805 -5.501 1.00 89.44 93 TYR A CA 1
ATOM 686 C C . TYR A 1 93 ? 15.087 -2.932 -4.730 1.00 89.44 93 TYR A C 1
ATOM 688 O O . TYR A 1 93 ? 15.619 -3.387 -3.719 1.00 89.44 93 TYR A O 1
ATOM 696 N N . LEU A 1 94 ? 15.309 -1.679 -5.146 1.00 89.25 94 LEU A N 1
ATOM 697 C CA . LEU A 1 94 ? 16.177 -0.699 -4.476 1.00 89.25 94 LEU A CA 1
ATOM 698 C C . LEU A 1 94 ? 15.438 0.183 -3.455 1.00 89.25 94 LEU A C 1
ATOM 700 O O . LEU A 1 94 ? 16.038 1.115 -2.929 1.00 89.25 94 LEU A O 1
ATOM 704 N N . HIS A 1 95 ? 14.160 -0.089 -3.163 1.00 89.31 95 HIS A N 1
ATOM 705 C CA . HIS A 1 95 ? 13.272 0.792 -2.381 1.00 89.31 95 HIS A CA 1
ATOM 706 C C . HIS A 1 95 ? 13.033 2.170 -3.019 1.00 89.31 95 HIS A C 1
ATOM 708 O O . HIS A 1 95 ? 12.638 3.118 -2.341 1.00 89.31 95 HIS A O 1
ATOM 714 N N . ILE A 1 96 ? 13.234 2.287 -4.329 1.00 89.44 96 ILE A N 1
ATOM 715 C CA . ILE A 1 96 ? 12.918 3.492 -5.092 1.00 89.44 96 ILE A CA 1
ATOM 716 C C . ILE A 1 96 ? 11.498 3.327 -5.661 1.00 89.44 96 ILE A C 1
ATOM 718 O O . ILE A 1 96 ? 11.155 2.233 -6.124 1.00 89.44 96 ILE A O 1
ATOM 722 N N . PRO A 1 97 ? 10.642 4.364 -5.642 1.00 91.19 97 PRO A N 1
ATOM 723 C CA . PRO A 1 97 ? 9.371 4.325 -6.361 1.00 91.19 97 PRO A CA 1
ATOM 724 C C . PRO A 1 97 ? 9.562 4.018 -7.857 1.00 91.19 97 PRO A C 1
ATOM 726 O O . PRO A 1 97 ? 10.546 4.435 -8.467 1.00 91.19 97 PRO A O 1
ATOM 729 N N . HIS A 1 98 ? 8.610 3.300 -8.459 1.00 91.38 98 HIS A N 1
ATOM 730 C CA . HIS A 1 98 ? 8.594 3.085 -9.911 1.00 91.38 98 HIS A CA 1
ATOM 731 C C . HIS A 1 98 ? 8.398 4.406 -10.677 1.00 91.38 98 HIS A C 1
ATOM 733 O O . HIS A 1 98 ? 7.958 5.400 -10.098 1.00 91.38 98 HIS A O 1
ATOM 739 N N . ALA A 1 99 ? 8.702 4.403 -11.983 1.00 89.88 99 ALA A N 1
ATOM 740 C CA . ALA A 1 99 ? 8.620 5.587 -12.850 1.00 89.88 99 ALA A CA 1
ATOM 741 C C . ALA A 1 99 ? 7.268 6.304 -12.741 1.00 89.88 99 ALA A C 1
ATOM 743 O O . ALA A 1 99 ? 7.217 7.528 -12.644 1.00 89.88 99 ALA A O 1
ATOM 744 N N . GLU A 1 100 ? 6.191 5.522 -12.688 1.00 90.88 100 GLU A N 1
ATOM 745 C CA . GLU A 1 100 ? 4.881 5.980 -12.242 1.00 90.88 100 GLU A CA 1
ATOM 746 C C . GLU A 1 100 ? 4.606 5.360 -10.866 1.00 90.88 100 GLU A C 1
ATOM 748 O O . GLU A 1 100 ? 4.416 4.141 -10.779 1.00 90.88 100 GLU A O 1
ATOM 753 N N . PRO A 1 101 ? 4.616 6.144 -9.774 1.00 91.62 101 PRO A N 1
ATOM 754 C CA . PRO A 1 101 ? 4.419 5.601 -8.437 1.00 91.62 101 PRO A CA 1
ATOM 755 C C . PRO A 1 101 ? 3.084 4.861 -8.305 1.00 91.62 101 PRO A C 1
ATOM 757 O O . PRO A 1 101 ? 2.019 5.426 -8.547 1.00 91.62 101 PRO A O 1
ATOM 760 N N . VAL A 1 102 ? 3.139 3.599 -7.873 1.00 94.38 102 VAL A N 1
ATOM 761 C CA . VAL A 1 102 ? 1.944 2.786 -7.614 1.00 94.38 102 VAL A CA 1
ATOM 762 C C . VAL A 1 102 ? 1.517 3.013 -6.169 1.00 94.38 102 VAL A C 1
ATOM 764 O O . VAL A 1 102 ? 2.087 2.438 -5.237 1.00 94.38 102 VAL A O 1
ATOM 767 N N . LEU A 1 103 ? 0.535 3.892 -5.998 1.00 95.94 103 LEU A N 1
ATOM 768 C CA . LEU A 1 103 ? -0.010 4.321 -4.713 1.00 95.94 103 LEU A CA 1
ATOM 769 C C . LEU A 1 103 ? -1.468 3.881 -4.570 1.00 95.94 103 LEU A C 1
ATOM 771 O O . LEU A 1 103 ? -2.209 3.855 -5.552 1.00 95.94 103 LEU A O 1
ATOM 775 N N . SER A 1 104 ? -1.899 3.600 -3.340 1.00 95.81 104 SER A N 1
ATOM 776 C CA . SER A 1 104 ? -3.329 3.519 -3.038 1.00 95.81 104 SER A CA 1
ATOM 777 C C . SER A 1 104 ? -3.907 4.912 -2.797 1.00 95.81 104 SER A C 1
ATOM 779 O O . SER A 1 104 ? -3.186 5.864 -2.470 1.00 95.81 104 SER A O 1
ATOM 781 N N . ASN A 1 105 ? -5.238 5.006 -2.826 1.00 95.44 105 ASN A N 1
ATOM 782 C CA . ASN A 1 105 ? -5.919 6.082 -2.111 1.00 95.44 105 ASN A CA 1
ATOM 783 C C . ASN A 1 105 ? -5.510 6.027 -0.633 1.00 95.44 105 ASN A C 1
ATOM 785 O O . ASN A 1 105 ? -5.374 4.936 -0.062 1.00 95.44 105 ASN A O 1
ATOM 789 N N . ALA A 1 106 ? -5.284 7.193 -0.034 1.00 94.62 106 ALA A N 1
ATOM 790 C CA . ALA A 1 106 ? -5.117 7.279 1.406 1.00 94.62 106 ALA A CA 1
ATOM 791 C C . ALA A 1 106 ? -6.467 7.015 2.086 1.00 94.62 106 ALA A C 1
ATOM 793 O O . ALA A 1 106 ? -7.506 7.423 1.567 1.00 94.62 106 ALA A O 1
ATOM 794 N N . ILE A 1 107 ? -6.437 6.343 3.231 1.00 95.44 107 ILE A N 1
ATOM 795 C CA . ILE A 1 107 ? -7.605 6.119 4.083 1.00 95.44 107 ILE A CA 1
ATOM 796 C C . ILE A 1 107 ? -7.327 6.666 5.476 1.00 95.44 107 ILE A C 1
ATOM 798 O O . ILE A 1 107 ? -6.187 6.650 5.933 1.00 95.44 107 ILE A O 1
ATOM 802 N N . THR A 1 108 ? -8.358 7.117 6.168 1.00 95.75 108 THR A N 1
ATOM 803 C CA . THR A 1 108 ? -8.285 7.566 7.555 1.00 95.75 108 THR A CA 1
ATOM 804 C C . THR A 1 108 ? -9.212 6.710 8.403 1.00 95.75 108 THR A C 1
ATOM 806 O O . THR A 1 108 ? -10.373 6.521 8.062 1.00 95.75 108 THR A O 1
ATOM 809 N N . ILE A 1 109 ? -8.711 6.193 9.518 1.00 94.38 109 ILE A N 1
ATOM 810 C CA . ILE A 1 109 ? -9.483 5.404 10.481 1.00 94.38 109 ILE A CA 1
ATOM 811 C C . ILE A 1 109 ? -9.480 6.066 11.852 1.00 94.38 109 ILE A C 1
ATOM 813 O O . ILE A 1 109 ? -8.610 6.882 12.156 1.00 94.38 109 ILE A O 1
ATOM 817 N N . MET A 1 110 ? -10.427 5.673 12.694 1.00 93.62 110 MET A N 1
ATOM 818 C CA . MET A 1 110 ? -10.440 6.013 14.118 1.00 93.62 110 MET A CA 1
ATOM 819 C C . MET A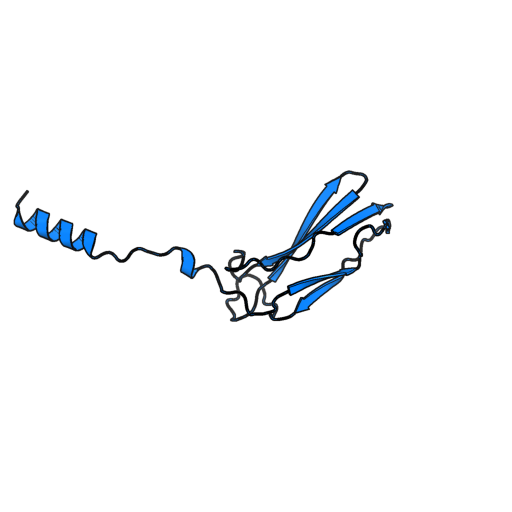 1 110 ? -10.142 4.763 14.939 1.00 93.62 110 MET A C 1
ATOM 821 O O . MET A 1 110 ? -10.528 3.660 14.544 1.00 93.62 110 MET A O 1
ATOM 825 N N . VAL A 1 111 ? -9.448 4.935 16.064 1.00 89.81 111 VAL A N 1
ATOM 826 C CA . VAL A 1 111 ? -9.093 3.835 16.967 1.00 89.81 111 VAL A CA 1
ATOM 827 C C . VAL A 1 111 ? -9.701 4.094 18.338 1.00 89.81 111 VAL A C 1
ATOM 829 O O . VAL A 1 111 ? -9.470 5.154 18.916 1.00 89.81 111 VAL A O 1
ATOM 832 N N . GLU A 1 112 ? -10.452 3.113 18.835 1.00 87.25 112 GLU A N 1
ATOM 833 C CA . GLU A 1 112 ? -11.043 3.089 20.181 1.00 87.25 112 GLU A CA 1
ATOM 834 C C . GLU A 1 112 ? -10.446 1.970 21.047 1.00 87.25 112 GLU A C 1
ATOM 836 O O . GLU A 1 112 ? -10.117 0.881 20.504 1.00 87.25 112 GLU A O 1
#